Protein AF-A0A4Y8VMQ3-F1 (afdb_monomer_lite)

Secondary structure (DSSP, 8-state):
---PPPTT-EEEETT---EEEEEEES-EEES-EEETTEEE--EEETTEEEEEEEETTEEEEEEEEGGGEEEEE--------TT-EEEETT--S-EEEEEEEEEEES-EEEEETTTEEEEE--EEEEEEEEEEEEETTEEEEEEEEGGGEEE-

pLDDT: mean 80.44, std 15.69, range [40.38, 95.94]

InterPro domains:
  IPR019226 Protein of unknown function DUF2158 [PF09926] (6-68)
  IPR019226 Protein of unknown function DUF2158 [PF09926] (83-103)

Foldseek 3Di:
DQDFADQLFWKDFPPDDAIWGFQDAAFDWDPWDDDPPDTDTGGTDRQKTKTWDDPAADIDIDIDGSVRIDTPGHFDQDPDDQQFFKAFSRGHFTWGFNDAFWDFDPFDQDQDPVPGTDGDDGDTDGQKTWIWDDDPPDIDIDIGGSRRMDGD

Structure (mmCIF, N/CA/C/O backbone):
data_AF-A0A4Y8VMQ3-F1
#
_entry.id   AF-A0A4Y8VMQ3-F1
#
loop_
_atom_site.group_PDB
_atom_site.id
_atom_site.type_symbol
_atom_site.label_atom_id
_atom_site.label_alt_id
_atom_site.label_comp_id
_atom_site.label_asym_id
_atom_site.label_entity_id
_atom_site.label_seq_id
_atom_site.pdbx_PDB_ins_code
_atom_site.Cartn_x
_atom_site.Cartn_y
_atom_site.Cartn_z
_atom_site.occupancy
_atom_site.B_iso_or_equiv
_atom_site.auth_seq_id
_atom_site.auth_comp_id
_atom_site.auth_asym_id
_atom_site.auth_atom_id
_atom_site.pdbx_PDB_model_num
ATOM 1 N N . MET A 1 1 ? 21.187 -8.511 -13.119 1.00 43.44 1 MET A N 1
ATOM 2 C CA . MET A 1 1 ? 19.757 -8.773 -12.854 1.00 43.44 1 MET A CA 1
ATOM 3 C C . MET A 1 1 ? 19.257 -7.636 -11.982 1.00 43.44 1 MET A C 1
ATOM 5 O O . MET A 1 1 ? 19.717 -7.532 -10.854 1.00 43.44 1 MET A O 1
ATOM 9 N N . GLY A 1 2 ? 18.459 -6.716 -12.532 1.00 55.28 2 GLY A N 1
ATOM 10 C CA . GLY A 1 2 ? 17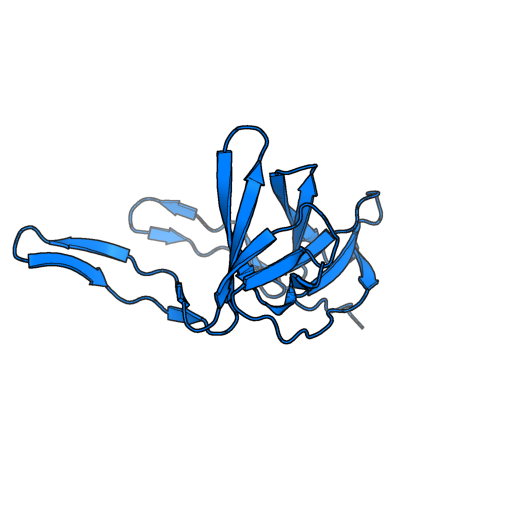.844 -5.649 -11.734 1.00 55.28 2 GLY A CA 1
ATOM 11 C C . GLY A 1 2 ? 16.772 -6.246 -10.826 1.00 55.28 2 GLY A C 1
ATOM 12 O O . GLY A 1 2 ? 16.085 -7.179 -11.238 1.00 55.28 2 GLY A O 1
ATOM 13 N N . ILE A 1 3 ? 16.670 -5.768 -9.587 1.00 63.31 3 ILE A N 1
ATOM 14 C CA . ILE A 1 3 ? 15.591 -6.176 -8.684 1.00 63.31 3 ILE A CA 1
ATOM 15 C C . ILE A 1 3 ? 14.316 -5.514 -9.206 1.00 63.31 3 ILE A C 1
ATOM 17 O O . ILE A 1 3 ? 14.211 -4.295 -9.177 1.00 63.31 3 ILE A O 1
ATOM 21 N N . ASN A 1 4 ? 13.364 -6.299 -9.698 1.00 81.75 4 ASN A N 1
ATOM 22 C CA . ASN A 1 4 ? 12.029 -5.791 -9.994 1.00 81.75 4 ASN A CA 1
ATOM 23 C C . ASN A 1 4 ? 11.148 -6.025 -8.771 1.00 81.75 4 ASN A C 1
ATOM 25 O O . ASN A 1 4 ? 11.021 -7.159 -8.312 1.00 81.75 4 ASN A O 1
ATOM 29 N N . PHE A 1 5 ? 10.573 -4.946 -8.252 1.00 89.25 5 PHE A N 1
ATOM 30 C CA . PHE A 1 5 ? 9.578 -4.997 -7.190 1.00 89.25 5 PHE A CA 1
ATOM 31 C C . PHE A 1 5 ? 8.176 -5.050 -7.791 1.00 89.25 5 PHE A C 1
ATOM 33 O O . PHE A 1 5 ? 7.900 -4.374 -8.782 1.00 89.25 5 PHE A O 1
ATOM 40 N N . ASN A 1 6 ? 7.292 -5.814 -7.164 1.00 90.81 6 ASN A N 1
ATOM 41 C CA . ASN A 1 6 ? 5.883 -5.896 -7.516 1.00 90.81 6 ASN A CA 1
ATOM 42 C C . ASN A 1 6 ? 5.037 -5.063 -6.551 1.00 90.81 6 ASN A C 1
ATOM 44 O O . ASN A 1 6 ? 5.391 -4.867 -5.387 1.00 90.81 6 ASN A O 1
ATOM 48 N N . VAL A 1 7 ? 3.881 -4.597 -7.024 1.00 90.38 7 VAL A N 1
ATOM 49 C CA . VAL A 1 7 ? 2.877 -3.973 -6.154 1.00 90.38 7 VAL A CA 1
ATOM 50 C C . VAL A 1 7 ? 2.476 -4.964 -5.062 1.00 90.38 7 VAL A C 1
ATOM 52 O O . VAL A 1 7 ? 2.131 -6.105 -5.355 1.00 90.38 7 VAL A O 1
ATOM 55 N N . GLY A 1 8 ? 2.531 -4.514 -3.810 1.00 91.75 8 GLY A N 1
ATOM 56 C CA . GLY A 1 8 ? 2.281 -5.338 -2.629 1.00 91.75 8 GLY A CA 1
ATOM 57 C C . GLY A 1 8 ? 3.529 -5.851 -1.916 1.00 91.75 8 GLY A C 1
ATOM 58 O O . GLY A 1 8 ? 3.428 -6.237 -0.752 1.00 91.75 8 GLY A O 1
ATOM 59 N N . ASP A 1 9 ? 4.704 -5.805 -2.553 1.00 94.50 9 ASP A N 1
ATOM 60 C CA . ASP A 1 9 ? 5.954 -6.193 -1.897 1.00 94.50 9 ASP A CA 1
ATOM 61 C C . ASP A 1 9 ? 6.219 -5.299 -0.679 1.00 94.50 9 ASP A C 1
ATOM 63 O O . ASP A 1 9 ? 6.020 -4.083 -0.713 1.00 94.50 9 ASP A O 1
ATOM 67 N N . VAL A 1 10 ? 6.710 -5.891 0.406 1.00 95.50 10 VAL A N 1
ATOM 68 C CA . VAL A 1 10 ? 7.194 -5.162 1.575 1.00 95.50 10 VAL A CA 1
ATOM 69 C C . VAL A 1 10 ? 8.692 -4.948 1.432 1.00 95.50 10 VAL A C 1
ATOM 71 O O . VAL A 1 10 ? 9.479 -5.892 1.342 1.00 95.50 10 VAL A O 1
ATOM 74 N N . VAL A 1 11 ? 9.090 -3.686 1.448 1.00 95.31 11 VAL A N 1
ATOM 75 C CA . VAL A 1 11 ? 10.459 -3.226 1.243 1.00 95.31 11 VAL A CA 1
ATOM 76 C C . VAL A 1 11 ? 10.906 -2.331 2.388 1.00 95.31 11 VAL A C 1
ATOM 78 O O . VAL A 1 11 ? 10.098 -1.676 3.043 1.00 95.31 11 VAL A O 1
ATOM 81 N N . ARG A 1 12 ? 12.215 -2.247 2.599 1.00 95.12 12 ARG A N 1
ATOM 82 C CA . ARG A 1 12 ? 12.834 -1.296 3.526 1.00 95.12 12 ARG A CA 1
ATOM 83 C C . ARG A 1 12 ? 13.889 -0.484 2.793 1.00 95.12 12 ARG A C 1
ATOM 85 O O . ARG A 1 12 ? 14.592 -1.006 1.931 1.00 95.12 12 ARG A O 1
ATOM 92 N N . SER A 1 13 ? 14.013 0.795 3.129 1.00 93.25 13 SER A N 1
ATOM 93 C CA . SER A 1 13 ? 15.126 1.605 2.629 1.00 93.25 13 SER A CA 1
ATOM 94 C C . SER A 1 13 ? 16.431 1.182 3.301 1.00 93.25 13 SER A C 1
ATOM 96 O O . SER A 1 13 ? 16.452 0.958 4.504 1.00 93.25 13 SER A O 1
ATOM 98 N N . LYS A 1 14 ? 17.542 1.156 2.560 1.00 90.38 14 LYS A N 1
ATOM 99 C CA . LYS A 1 14 ? 18.884 0.851 3.092 1.00 90.38 14 LYS A CA 1
ATOM 100 C C . LYS A 1 14 ? 19.338 1.780 4.226 1.00 90.38 14 LYS A C 1
ATOM 102 O O . LYS A 1 14 ? 20.228 1.414 4.982 1.00 90.38 14 LYS A O 1
ATOM 107 N N . ILE A 1 15 ? 18.761 2.980 4.310 1.00 87.31 15 ILE A N 1
ATOM 108 C CA . ILE A 1 15 ? 19.118 4.023 5.288 1.00 87.31 15 ILE A CA 1
ATOM 109 C C . ILE A 1 15 ? 17.983 4.234 6.313 1.00 87.31 15 ILE A C 1
ATOM 111 O O . ILE A 1 15 ? 18.167 4.910 7.320 1.00 87.31 15 ILE A O 1
ATOM 115 N N . GLY A 1 16 ? 16.794 3.679 6.060 1.00 83.06 16 GLY A N 1
ATOM 116 C CA . GLY A 1 16 ? 15.612 3.854 6.906 1.00 83.06 16 GLY A CA 1
ATOM 117 C C . GLY A 1 16 ? 15.281 2.607 7.721 1.00 83.06 16 GLY A C 1
ATOM 118 O O . GLY A 1 16 ? 15.718 1.509 7.396 1.00 83.06 16 GLY A O 1
ATOM 119 N N . ASP A 1 17 ? 14.450 2.774 8.750 1.00 82.50 17 ASP A N 1
ATOM 120 C CA . ASP A 1 17 ? 14.119 1.697 9.698 1.00 82.50 17 ASP A CA 1
ATOM 121 C C . ASP A 1 17 ? 12.629 1.313 9.702 1.00 82.50 17 ASP A C 1
ATOM 123 O O . ASP A 1 17 ? 12.085 0.790 10.672 1.00 82.50 17 ASP A O 1
ATOM 127 N N . HIS A 1 18 ? 11.917 1.623 8.619 1.00 89.38 18 HIS A N 1
ATOM 128 C CA . HIS A 1 18 ? 10.493 1.324 8.505 1.00 89.38 18 HIS A CA 1
ATOM 129 C C . HIS A 1 18 ? 10.221 0.475 7.275 1.00 89.38 18 HIS A C 1
ATOM 131 O O . HIS A 1 18 ? 10.715 0.764 6.181 1.00 89.38 18 HIS A O 1
ATOM 137 N N . ASP A 1 19 ? 9.403 -0.553 7.475 1.00 94.44 19 ASP A N 1
ATOM 138 C CA . ASP A 1 19 ? 8.875 -1.371 6.397 1.00 94.44 19 ASP A CA 1
ATOM 139 C C . ASP A 1 19 ? 7.786 -0.596 5.657 1.00 94.44 19 ASP A C 1
ATOM 141 O O . ASP A 1 19 ? 6.898 0.031 6.243 1.00 94.44 19 ASP A O 1
ATOM 145 N N . MET A 1 20 ? 7.857 -0.645 4.338 1.00 95.69 20 MET A N 1
ATOM 146 C CA . MET A 1 20 ? 6.975 0.064 3.429 1.00 95.69 20 MET A CA 1
ATOM 147 C C . MET A 1 20 ? 6.408 -0.924 2.426 1.00 95.69 20 MET A C 1
ATOM 149 O O . MET A 1 20 ? 7.055 -1.902 2.079 1.00 95.69 20 MET A O 1
ATOM 153 N N . THR A 1 21 ? 5.202 -0.665 1.946 1.00 95.94 21 THR A N 1
ATOM 154 C CA . THR A 1 21 ? 4.576 -1.476 0.903 1.00 95.94 21 THR A CA 1
ATOM 155 C C . THR A 1 21 ? 4.763 -0.793 -0.438 1.00 95.94 21 THR A C 1
ATOM 157 O O . THR A 1 21 ? 4.498 0.406 -0.564 1.00 95.94 21 THR A O 1
ATOM 160 N N . VAL A 1 22 ? 5.210 -1.538 -1.441 1.00 93.88 22 VAL A N 1
ATOM 161 C CA . VAL A 1 22 ? 5.296 -1.074 -2.821 1.00 93.88 22 VAL A CA 1
ATOM 162 C C . VAL A 1 22 ? 3.884 -0.819 -3.320 1.00 93.88 22 VAL A C 1
ATOM 164 O O . VAL A 1 22 ? 3.055 -1.718 -3.423 1.00 93.88 22 VAL A O 1
ATOM 167 N N . TRP A 1 23 ? 3.600 0.448 -3.574 1.00 89.94 23 TRP A N 1
ATOM 168 C CA . TRP A 1 23 ? 2.294 0.934 -3.982 1.00 89.94 23 TRP A CA 1
ATOM 169 C C . TRP A 1 23 ? 2.159 0.999 -5.499 1.00 89.94 23 TRP A C 1
ATOM 171 O O . TRP A 1 23 ? 1.070 0.796 -6.030 1.00 89.94 23 TRP A O 1
ATOM 181 N N . ASP A 1 24 ? 3.257 1.319 -6.180 1.00 86.31 24 ASP A N 1
ATOM 182 C CA . ASP A 1 24 ? 3.328 1.420 -7.633 1.00 86.31 24 ASP A CA 1
ATOM 183 C C . ASP A 1 24 ? 4.762 1.152 -8.098 1.00 86.31 24 ASP A C 1
ATOM 185 O O . ASP A 1 24 ? 5.717 1.616 -7.463 1.00 86.31 24 ASP A O 1
ATOM 189 N N . ALA A 1 25 ? 4.907 0.408 -9.190 1.00 81.69 25 ALA A N 1
ATOM 190 C CA . ALA A 1 25 ? 6.189 0.006 -9.754 1.00 81.69 25 ALA A CA 1
ATOM 191 C C . ALA A 1 25 ? 6.100 -0.008 -11.285 1.00 81.69 25 ALA A C 1
ATOM 193 O O . ALA A 1 25 ? 5.146 -0.542 -11.849 1.00 81.69 25 ALA A O 1
ATOM 194 N N . GLY A 1 26 ? 7.093 0.578 -11.954 1.00 73.31 26 GLY A N 1
ATOM 195 C CA . GLY A 1 26 ? 7.140 0.680 -13.412 1.00 73.31 26 GLY A CA 1
ATOM 196 C C . GLY A 1 26 ? 7.714 2.017 -13.888 1.00 73.31 26 GLY A C 1
ATOM 197 O O . GLY A 1 26 ? 8.315 2.739 -13.089 1.00 73.31 26 GLY A O 1
ATOM 198 N N . PRO A 1 27 ? 7.519 2.368 -15.171 1.00 73.31 27 PRO A N 1
ATOM 199 C CA . PRO A 1 27 ? 7.911 3.667 -15.696 1.00 73.31 27 PRO A CA 1
ATOM 200 C C . PRO A 1 27 ? 7.111 4.764 -14.991 1.00 73.31 27 PRO A C 1
ATOM 202 O O . PRO A 1 27 ? 5.922 4.956 -15.248 1.00 73.31 27 PRO A O 1
ATOM 205 N N . ILE A 1 28 ? 7.758 5.494 -14.086 1.00 74.12 28 ILE A N 1
ATOM 206 C CA . ILE A 1 28 ? 7.149 6.622 -13.384 1.00 74.12 28 ILE A CA 1
ATOM 207 C C . ILE A 1 28 ? 7.534 7.908 -14.106 1.00 74.12 28 ILE A C 1
ATOM 209 O O . ILE A 1 28 ? 8.717 8.214 -14.275 1.00 74.12 28 ILE A O 1
ATOM 213 N N . GLU A 1 29 ? 6.530 8.694 -14.491 1.00 71.50 29 GLU A N 1
ATOM 214 C CA . GLU A 1 29 ? 6.740 10.010 -15.086 1.00 71.50 29 GLU A CA 1
ATOM 215 C C . GLU A 1 29 ? 7.275 10.997 -14.035 1.00 71.50 29 GLU A C 1
ATOM 217 O O . GLU A 1 29 ? 6.651 11.242 -12.996 1.00 71.50 29 GLU A O 1
ATOM 222 N N . VAL A 1 30 ? 8.437 11.591 -14.306 1.00 71.75 30 VAL A N 1
ATOM 223 C CA . VAL A 1 30 ? 9.061 12.626 -13.472 1.00 71.75 30 VAL A CA 1
ATOM 224 C C . VAL A 1 30 ? 9.301 13.904 -14.265 1.00 71.75 30 VAL A C 1
ATOM 226 O O . VAL A 1 30 ? 9.739 13.877 -15.411 1.00 71.75 30 VAL A O 1
ATOM 229 N N . GLY A 1 31 ? 9.040 15.047 -13.626 1.00 66.94 31 GLY A N 1
ATOM 230 C CA . GLY A 1 31 ? 9.253 16.370 -14.223 1.00 66.94 31 GLY A CA 1
ATOM 231 C C . GLY A 1 31 ? 8.136 16.840 -15.157 1.00 66.94 31 GLY A C 1
ATOM 232 O O . GLY A 1 31 ? 8.276 17.893 -15.771 1.00 66.94 31 GLY A O 1
ATOM 233 N N . GLY A 1 32 ? 7.031 16.094 -15.253 1.00 66.00 32 GLY A N 1
ATOM 234 C CA . GLY A 1 32 ? 5.842 16.542 -15.968 1.00 66.00 32 GLY A CA 1
ATOM 235 C C . GLY A 1 32 ? 5.185 17.728 -15.261 1.00 66.00 32 GLY A C 1
ATOM 236 O O . GLY A 1 32 ? 5.099 17.768 -14.031 1.00 66.00 32 GLY A O 1
ATOM 237 N N . ALA A 1 33 ? 4.722 18.701 -16.040 1.00 62.22 33 ALA A N 1
ATOM 238 C CA . ALA A 1 33 ? 4.019 19.873 -15.536 1.00 62.22 33 ALA A CA 1
ATOM 239 C C . ALA A 1 33 ? 2.768 20.128 -16.379 1.00 62.22 33 ALA A C 1
ATOM 241 O O . ALA A 1 33 ? 2.804 20.084 -17.611 1.00 62.22 33 ALA A O 1
ATOM 242 N N . ALA A 1 34 ? 1.659 20.426 -15.708 1.00 54.59 34 ALA A N 1
ATOM 243 C CA . ALA A 1 34 ? 0.464 20.949 -16.351 1.00 54.59 34 ALA A CA 1
ATOM 244 C C . ALA A 1 34 ? 0.442 22.468 -16.157 1.00 54.59 34 ALA A C 1
ATOM 246 O O . ALA A 1 34 ? 0.325 22.950 -15.030 1.00 54.59 34 ALA A O 1
ATOM 247 N N . ILE A 1 35 ? 0.572 23.220 -17.251 1.00 53.78 35 ILE A N 1
ATOM 248 C CA . ILE A 1 35 ? 0.428 24.680 -17.253 1.00 53.78 35 ILE A CA 1
ATOM 249 C C . ILE A 1 35 ? -0.743 25.018 -18.176 1.00 53.78 35 ILE A C 1
ATOM 251 O O . ILE A 1 35 ? -0.643 24.937 -19.403 1.00 53.78 35 ILE A O 1
ATOM 255 N N . GLY A 1 36 ? -1.883 25.369 -17.577 1.00 66.38 36 GLY A N 1
ATOM 256 C CA . GLY A 1 36 ? -3.132 25.587 -18.307 1.00 66.38 36 GLY A CA 1
ATOM 257 C C . GLY A 1 36 ? -3.620 24.306 -18.990 1.00 66.38 36 GLY A C 1
ATOM 258 O O . GLY A 1 36 ? -3.753 23.269 -18.349 1.00 66.38 36 GLY A O 1
ATOM 259 N N . THR A 1 37 ? -3.878 24.367 -20.298 1.00 59.44 37 THR A N 1
ATOM 260 C CA . THR A 1 37 ? -4.313 23.218 -21.117 1.00 59.44 37 THR A CA 1
ATOM 261 C C . THR A 1 37 ? -3.157 22.415 -21.720 1.00 59.44 37 THR A C 1
ATOM 263 O O . THR A 1 37 ? -3.394 21.408 -22.386 1.00 59.44 37 THR A O 1
ATOM 266 N N . LYS A 1 38 ? -1.902 22.838 -21.515 1.00 42.59 38 LYS A N 1
ATOM 267 C CA . LYS A 1 38 ? -0.726 22.124 -22.020 1.00 42.59 38 LYS A CA 1
ATOM 268 C C . LYS A 1 38 ? -0.174 21.188 -20.951 1.00 42.59 38 LYS A C 1
ATOM 270 O O . LYS A 1 38 ? 0.241 21.626 -19.879 1.00 42.59 38 LYS A O 1
ATOM 275 N N . VAL A 1 39 ? -0.136 19.902 -21.289 1.00 60.41 39 VAL A N 1
ATOM 276 C CA . VAL A 1 39 ? 0.550 18.863 -20.516 1.00 60.41 39 VAL A CA 1
ATOM 277 C C . VAL A 1 39 ? 1.946 18.699 -21.105 1.00 60.41 39 VAL A C 1
ATOM 279 O O . VAL A 1 39 ? 2.095 18.200 -22.221 1.00 60.41 39 VAL A O 1
ATOM 282 N N . MET A 1 40 ? 2.971 19.140 -20.376 1.00 63.25 40 MET A N 1
ATOM 283 C CA . MET A 1 40 ? 4.346 18.748 -20.670 1.00 63.25 40 MET A CA 1
ATOM 284 C C . MET A 1 40 ? 4.579 17.386 -20.036 1.00 63.25 40 MET A C 1
ATOM 286 O O . MET A 1 40 ? 4.581 17.275 -18.810 1.00 63.25 40 MET A O 1
ATOM 290 N N . ARG A 1 41 ? 4.743 16.362 -20.880 1.00 67.50 41 ARG A N 1
ATOM 291 C CA . ARG A 1 41 ? 5.101 15.023 -20.415 1.00 67.50 41 ARG A CA 1
ATOM 292 C C . ARG A 1 41 ? 6.536 15.034 -19.902 1.00 67.50 41 ARG A C 1
ATOM 294 O O . ARG A 1 41 ? 7.432 15.526 -20.586 1.00 67.50 41 ARG A O 1
ATOM 301 N N . GLY A 1 42 ? 6.722 14.521 -18.696 1.00 69.44 42 GLY A N 1
ATOM 302 C CA . GLY A 1 42 ? 8.022 14.304 -18.084 1.00 69.44 42 GLY A CA 1
ATOM 303 C C . GLY A 1 42 ? 8.769 13.114 -18.684 1.00 69.44 42 GLY A C 1
ATOM 304 O O . GLY A 1 42 ? 8.295 12.431 -19.593 1.00 69.44 42 GLY A O 1
ATOM 305 N N . THR A 1 43 ? 9.952 12.848 -18.141 1.00 76.38 43 THR A N 1
ATOM 306 C CA . THR A 1 43 ? 10.743 11.665 -18.490 1.00 76.38 43 THR A CA 1
ATOM 307 C C . THR A 1 43 ? 10.195 10.458 -17.738 1.00 76.38 43 THR A C 1
ATOM 309 O O . THR A 1 43 ? 9.977 10.532 -16.529 1.00 76.38 43 THR A O 1
ATOM 312 N N . MET A 1 44 ? 9.993 9.340 -18.432 1.00 75.25 44 MET A N 1
ATOM 313 C CA . MET A 1 44 ? 9.662 8.069 -17.789 1.00 75.25 44 MET A CA 1
ATOM 314 C C . MET A 1 44 ? 10.924 7.458 -17.184 1.00 75.25 44 MET A C 1
ATOM 316 O O . MET A 1 44 ? 11.948 7.357 -17.860 1.00 75.25 44 MET A O 1
ATOM 320 N N . ARG A 1 45 ? 10.860 7.075 -15.910 1.00 76.25 45 ARG A N 1
ATOM 321 C CA . ARG A 1 45 ? 11.943 6.372 -15.219 1.00 76.25 45 ARG A CA 1
ATOM 322 C C . ARG A 1 45 ? 11.478 5.009 -14.742 1.00 76.25 45 ARG A C 1
ATOM 324 O O . ARG A 1 45 ? 10.580 4.934 -13.911 1.00 76.25 45 ARG A O 1
ATOM 331 N N . ASP A 1 46 ? 12.146 3.968 -15.223 1.00 79.94 46 ASP A N 1
ATOM 332 C CA . ASP A 1 46 ? 11.862 2.569 -14.875 1.00 79.94 46 ASP A CA 1
ATOM 333 C C . ASP A 1 46 ? 12.528 2.123 -13.566 1.00 79.94 46 ASP A C 1
ATOM 335 O O . ASP A 1 46 ? 12.256 1.044 -13.052 1.00 79.94 46 ASP A O 1
ATOM 339 N N . ASP A 1 47 ? 13.428 2.942 -13.019 1.00 84.19 47 ASP A N 1
ATOM 340 C CA . ASP A 1 47 ? 14.206 2.626 -11.821 1.00 84.19 47 ASP A CA 1
ATOM 341 C C . ASP A 1 47 ? 13.602 3.202 -10.534 1.00 84.19 47 ASP A C 1
ATOM 343 O O . ASP A 1 47 ? 14.271 3.239 -9.496 1.00 84.19 47 ASP A O 1
ATOM 347 N N . LEU A 1 48 ? 12.355 3.675 -10.59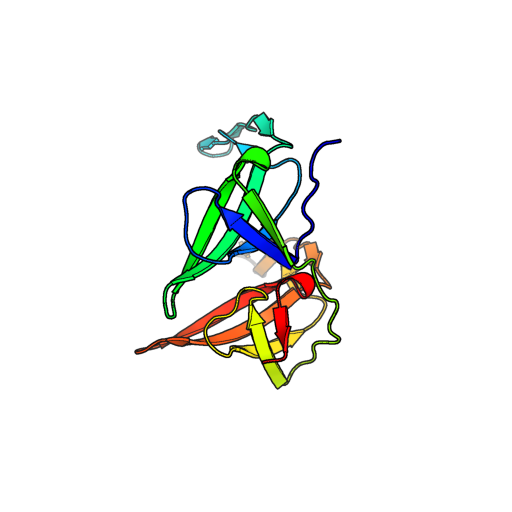9 1.00 86.38 48 LEU A N 1
ATOM 348 C CA . LEU A 1 48 ? 11.640 4.276 -9.483 1.00 86.38 48 LEU A CA 1
ATOM 349 C C . LEU A 1 48 ? 10.484 3.393 -9.017 1.00 86.38 48 LEU A C 1
ATOM 351 O O . LEU A 1 48 ? 9.810 2.729 -9.799 1.00 86.38 48 LEU A O 1
ATOM 355 N N . VAL A 1 49 ? 10.223 3.454 -7.715 1.00 89.75 49 VAL A N 1
ATOM 356 C CA . VAL A 1 49 ? 9.123 2.750 -7.055 1.00 89.75 49 VAL A CA 1
ATOM 357 C C . VAL A 1 49 ? 8.441 3.704 -6.081 1.00 89.75 49 VAL A C 1
ATOM 359 O O . VAL A 1 49 ? 9.107 4.440 -5.344 1.00 89.75 49 VAL A O 1
ATOM 362 N N . ILE A 1 50 ? 7.108 3.713 -6.059 1.00 90.75 50 ILE A N 1
ATOM 363 C CA . ILE A 1 50 ? 6.335 4.426 -5.037 1.00 90.75 50 ILE A CA 1
ATOM 364 C C . ILE A 1 50 ? 6.093 3.463 -3.888 1.00 90.75 50 ILE A C 1
ATOM 366 O O . ILE A 1 50 ? 5.480 2.416 -4.064 1.00 90.75 50 ILE A O 1
ATOM 370 N N . CYS A 1 51 ? 6.538 3.840 -2.697 1.00 92.56 51 CYS A N 1
ATOM 371 C CA . CYS A 1 51 ? 6.313 3.088 -1.472 1.00 92.56 51 CYS A CA 1
ATOM 372 C C . CYS A 1 51 ? 5.347 3.851 -0.562 1.00 92.56 51 CYS A C 1
ATOM 374 O O . CYS A 1 51 ? 5.369 5.085 -0.521 1.00 92.56 51 CYS A O 1
ATOM 376 N N . ALA A 1 52 ? 4.525 3.122 0.187 1.00 94.50 52 ALA A N 1
ATOM 377 C CA . ALA A 1 52 ? 3.583 3.667 1.153 1.00 94.50 52 ALA A CA 1
ATOM 378 C C . ALA A 1 52 ? 3.739 2.995 2.521 1.00 94.50 52 ALA A C 1
ATOM 380 O O . ALA A 1 52 ? 4.019 1.800 2.607 1.00 94.50 52 ALA A O 1
ATOM 381 N N . TRP A 1 53 ? 3.541 3.751 3.595 1.00 94.69 53 TRP A N 1
ATOM 382 C CA . TRP A 1 53 ? 3.522 3.227 4.961 1.00 94.69 53 TRP A CA 1
ATOM 383 C C . TRP A 1 53 ? 2.675 4.121 5.859 1.00 94.69 53 TRP A C 1
ATOM 385 O O . TRP A 1 53 ? 2.417 5.284 5.549 1.00 94.69 53 TRP A O 1
ATOM 395 N N . PHE A 1 54 ? 2.244 3.590 6.998 1.00 92.62 54 PHE A N 1
ATOM 396 C CA . PHE A 1 54 ? 1.551 4.387 8.000 1.00 92.62 54 PHE A CA 1
ATOM 397 C C . PHE A 1 54 ? 2.537 4.970 9.016 1.00 92.62 54 PHE A C 1
ATOM 399 O O . PHE A 1 54 ? 3.157 4.242 9.788 1.00 92.62 54 PHE A O 1
ATOM 406 N N . ALA A 1 55 ? 2.636 6.299 9.068 1.00 90.25 55 ALA A N 1
ATOM 407 C CA . ALA A 1 55 ? 3.257 7.018 10.176 1.00 90.25 55 ALA A CA 1
ATOM 408 C C . ALA A 1 55 ? 2.189 7.247 11.260 1.00 90.25 55 ALA A C 1
ATOM 410 O O . ALA A 1 55 ? 1.456 8.243 11.268 1.00 90.25 55 ALA A O 1
ATOM 411 N N . GLY A 1 56 ? 2.020 6.256 12.137 1.00 87.94 56 GLY A N 1
ATOM 412 C CA . GLY A 1 56 ? 0.898 6.205 13.074 1.00 87.94 56 GLY A CA 1
ATOM 413 C C . GLY A 1 56 ? -0.417 5.907 12.348 1.00 87.94 56 GLY A C 1
ATOM 414 O O . GLY A 1 56 ? -0.652 4.778 11.936 1.00 87.94 56 GLY A O 1
ATOM 415 N N . LYS A 1 57 ? -1.289 6.913 12.202 1.00 86.12 57 LYS A N 1
ATOM 416 C CA . LYS A 1 57 ? -2.590 6.781 11.509 1.00 86.12 57 LYS A CA 1
ATOM 417 C C . LYS A 1 57 ? -2.655 7.497 10.159 1.00 86.12 57 LYS A C 1
ATOM 419 O O . LYS A 1 57 ? -3.677 7.421 9.480 1.00 86.12 57 LYS A O 1
ATOM 424 N N . LYS A 1 58 ? -1.576 8.187 9.783 1.00 88.56 58 LYS A N 1
ATOM 425 C CA . LYS A 1 58 ? -1.464 8.912 8.520 1.00 88.56 58 LYS A CA 1
ATOM 426 C C . LYS A 1 58 ? -0.726 8.049 7.504 1.00 88.56 58 LYS A C 1
ATOM 428 O O . LYS A 1 58 ? 0.357 7.550 7.799 1.00 88.56 58 LYS A O 1
ATOM 433 N N . LEU A 1 59 ? -1.317 7.886 6.326 1.00 89.88 59 LEU A N 1
ATOM 434 C CA . LEU A 1 59 ? -0.677 7.196 5.213 1.00 89.88 59 LEU A CA 1
ATOM 435 C C . LEU A 1 59 ? 0.311 8.145 4.529 1.00 89.88 59 LEU A C 1
ATOM 437 O O . LEU A 1 59 ? -0.095 9.149 3.941 1.00 89.88 59 LEU A O 1
ATOM 441 N N . GLU A 1 60 ? 1.591 7.813 4.603 1.00 92.00 60 GLU A N 1
ATOM 442 C CA . GLU A 1 60 ? 2.670 8.499 3.903 1.00 92.00 60 GLU A CA 1
ATOM 443 C C . GLU A 1 60 ? 3.022 7.734 2.626 1.00 92.00 60 GLU A C 1
ATOM 445 O O . GLU A 1 60 ? 2.908 6.509 2.556 1.00 92.00 60 GLU A O 1
ATOM 450 N N . THR A 1 61 ? 3.446 8.469 1.600 1.00 91.12 61 THR A N 1
ATOM 451 C CA . THR A 1 61 ? 3.895 7.902 0.324 1.00 91.12 61 THR A CA 1
ATOM 452 C C . THR A 1 61 ? 5.157 8.610 -0.129 1.00 91.12 61 THR A C 1
ATOM 454 O O . THR A 1 61 ? 5.206 9.842 -0.111 1.00 91.12 61 THR A O 1
ATOM 457 N N . LYS A 1 62 ? 6.159 7.864 -0.590 1.00 90.88 62 LYS A N 1
ATOM 458 C CA . LYS A 1 62 ? 7.410 8.433 -1.096 1.00 90.88 62 LYS A CA 1
ATOM 459 C C . LYS A 1 62 ? 7.952 7.612 -2.261 1.00 90.88 62 LYS A C 1
ATOM 461 O O . LYS A 1 62 ? 7.755 6.403 -2.329 1.00 90.88 62 LYS A O 1
ATOM 466 N N . ARG A 1 63 ? 8.629 8.297 -3.182 1.00 90.38 63 ARG A N 1
ATOM 467 C CA . ARG A 1 63 ? 9.359 7.684 -4.296 1.00 90.38 63 ARG A CA 1
ATOM 468 C C . ARG A 1 63 ? 10.770 7.316 -3.857 1.00 90.38 63 ARG A C 1
ATOM 470 O O . ARG A 1 63 ? 11.431 8.130 -3.213 1.00 90.38 63 ARG A O 1
ATOM 477 N N . PHE A 1 64 ? 11.215 6.135 -4.256 1.00 89.38 64 PHE A N 1
ATOM 478 C CA . PHE A 1 64 ? 12.566 5.631 -4.035 1.00 89.38 64 PHE A CA 1
ATOM 479 C C . PHE A 1 64 ? 13.129 5.082 -5.337 1.00 89.38 64 PHE A C 1
ATOM 481 O O . PHE A 1 64 ? 12.369 4.627 -6.193 1.00 89.38 64 PHE A O 1
ATOM 488 N N . SER A 1 65 ? 14.453 5.098 -5.475 1.00 89.69 65 SER A N 1
ATOM 489 C CA . SER A 1 65 ? 15.098 4.274 -6.490 1.00 89.69 65 SER A CA 1
ATOM 490 C C . SER A 1 65 ? 15.096 2.816 -6.037 1.00 89.69 65 SER A C 1
ATOM 492 O O . SER A 1 65 ? 15.315 2.523 -4.861 1.00 89.69 65 SER A O 1
ATOM 494 N N . VAL A 1 66 ? 14.913 1.889 -6.976 1.00 89.50 66 VAL A N 1
ATOM 495 C CA . VAL A 1 66 ? 15.012 0.438 -6.739 1.00 89.50 66 VAL A CA 1
ATOM 496 C C . VAL A 1 66 ? 16.293 0.079 -5.973 1.00 89.50 66 VAL A C 1
ATOM 498 O O . VAL A 1 66 ? 16.277 -0.743 -5.060 1.00 89.50 66 VAL A O 1
ATOM 501 N N . ASN A 1 67 ? 17.407 0.742 -6.295 1.00 89.31 67 ASN A N 1
ATOM 502 C CA . ASN A 1 67 ? 18.713 0.468 -5.692 1.00 89.31 67 ASN A CA 1
ATOM 503 C C . ASN A 1 67 ? 18.823 0.900 -4.221 1.00 89.31 67 ASN A C 1
ATOM 505 O O . ASN A 1 67 ? 19.752 0.476 -3.529 1.00 89.31 67 ASN A O 1
ATOM 509 N N . GLU A 1 68 ? 17.909 1.738 -3.735 1.00 90.62 68 GLU A N 1
ATOM 510 C CA . GLU A 1 68 ? 17.864 2.214 -2.348 1.00 90.62 68 GLU A CA 1
ATOM 511 C C . GLU A 1 68 ? 17.044 1.292 -1.440 1.00 90.62 68 GLU A C 1
ATOM 513 O O . GLU A 1 68 ? 17.013 1.499 -0.224 1.00 90.62 68 GLU A O 1
ATOM 518 N N . LEU A 1 69 ? 16.380 0.291 -2.018 1.00 92.69 69 LEU A N 1
ATOM 519 C CA . LEU A 1 69 ? 15.448 -0.589 -1.332 1.00 92.69 69 LEU A CA 1
ATOM 520 C C . LEU A 1 69 ? 16.022 -1.998 -1.166 1.00 92.69 69 LEU A C 1
ATOM 522 O O . LEU A 1 69 ? 16.874 -2.458 -1.928 1.00 92.69 69 LEU A O 1
ATOM 526 N N . ILE A 1 70 ? 15.534 -2.682 -0.139 1.00 94.19 70 ILE A N 1
ATOM 527 C CA . ILE A 1 70 ? 15.765 -4.098 0.128 1.00 94.19 70 ILE A CA 1
ATOM 528 C C . ILE A 1 70 ? 14.392 -4.760 0.227 1.00 94.19 70 ILE A C 1
ATOM 530 O O . ILE A 1 70 ? 13.516 -4.253 0.931 1.00 94.19 70 ILE A O 1
ATOM 534 N N . LEU A 1 71 ? 14.210 -5.886 -0.465 1.00 93.94 71 LEU A N 1
ATOM 535 C CA . LEU A 1 71 ? 13.016 -6.713 -0.321 1.00 93.94 71 LEU A CA 1
ATOM 536 C C . LEU A 1 71 ? 13.020 -7.382 1.057 1.00 93.94 71 LEU A C 1
ATOM 538 O O . LEU A 1 71 ? 13.970 -8.082 1.399 1.00 93.94 71 LEU A O 1
ATOM 542 N N . ILE A 1 72 ? 11.953 -7.181 1.824 1.00 94.69 72 ILE A N 1
ATOM 543 C CA . ILE A 1 72 ? 11.740 -7.834 3.121 1.00 94.69 72 ILE A CA 1
ATOM 544 C C . ILE A 1 72 ? 10.766 -9.000 2.966 1.00 94.69 72 ILE A C 1
ATOM 546 O O . ILE A 1 72 ? 10.985 -10.072 3.527 1.00 94.69 72 ILE A O 1
ATOM 550 N N . ARG A 1 73 ? 9.690 -8.795 2.199 1.00 93.44 73 ARG A N 1
ATOM 551 C CA . ARG A 1 73 ? 8.673 -9.811 1.922 1.00 93.44 73 ARG A CA 1
ATOM 552 C C . ARG A 1 73 ? 8.043 -9.572 0.559 1.00 93.44 73 ARG A C 1
ATOM 554 O O . ARG A 1 73 ? 7.767 -8.428 0.217 1.00 93.44 73 ARG A O 1
ATOM 561 N N . SER A 1 74 ? 7.783 -10.636 -0.185 1.00 91.81 74 SER A N 1
ATOM 562 C CA . SER A 1 74 ? 7.022 -10.549 -1.432 1.00 91.81 74 SER A CA 1
ATOM 563 C C . SER A 1 74 ? 5.528 -10.351 -1.169 1.00 91.81 74 SER A C 1
ATOM 565 O O . SER A 1 74 ? 5.030 -10.728 -0.107 1.00 91.81 74 SER A O 1
ATOM 567 N N . ALA A 1 75 ? 4.818 -9.784 -2.141 1.00 88.06 75 ALA A N 1
ATOM 568 C CA . ALA A 1 75 ? 3.368 -9.648 -2.104 1.00 88.06 75 ALA A CA 1
ATOM 569 C C . ALA A 1 75 ? 2.685 -11.014 -1.916 1.00 88.06 75 ALA A C 1
ATOM 571 O O . ALA A 1 75 ? 3.004 -11.989 -2.602 1.00 88.06 75 ALA A O 1
ATOM 572 N N . GLU A 1 76 ? 1.718 -11.069 -1.004 1.00 85.44 76 GLU A N 1
ATOM 573 C CA . GLU A 1 76 ? 0.847 -12.226 -0.800 1.00 85.44 76 GLU A CA 1
ATOM 574 C C . GLU A 1 76 ? -0.527 -11.917 -1.399 1.00 85.44 76 GLU A C 1
ATOM 576 O O . GLU A 1 76 ? -1.036 -10.803 -1.276 1.00 85.44 76 GLU A O 1
ATOM 581 N N . HIS A 1 77 ? -1.127 -12.898 -2.074 1.00 77.31 77 HIS A N 1
ATOM 582 C CA . HIS A 1 77 ? -2.476 -12.745 -2.604 1.00 77.31 77 HIS A CA 1
ATOM 583 C C . HIS A 1 77 ? -3.484 -13.181 -1.544 1.00 77.31 77 HIS A C 1
ATOM 585 O O . HIS A 1 77 ? -3.419 -14.305 -1.043 1.00 77.31 77 HIS A O 1
ATOM 591 N N . HIS A 1 78 ? -4.417 -12.294 -1.215 1.00 81.88 78 HIS A N 1
ATOM 592 C CA . HIS A 1 78 ? -5.499 -12.576 -0.284 1.00 81.88 78 HIS A CA 1
ATOM 593 C C . HIS A 1 78 ? -6.842 -12.334 -0.968 1.00 81.88 78 HIS A C 1
ATOM 595 O O . HIS A 1 78 ? -7.036 -11.309 -1.623 1.00 81.88 78 HIS A O 1
ATOM 601 N N . ASP A 1 79 ? -7.783 -13.254 -0.760 1.00 87.12 79 ASP A N 1
ATOM 602 C CA . ASP A 1 79 ? -9.168 -13.108 -1.210 1.00 87.12 79 ASP A CA 1
ATOM 603 C C . ASP A 1 79 ? -9.919 -12.144 -0.281 1.00 87.12 79 ASP A C 1
ATOM 605 O O . ASP A 1 79 ? -10.670 -12.562 0.600 1.00 87.12 79 ASP A O 1
ATOM 609 N N . ILE A 1 80 ? -9.680 -10.844 -0.457 1.00 89.50 80 ILE A N 1
ATOM 610 C CA . ILE A 1 80 ? -10.279 -9.781 0.357 1.00 89.50 80 ILE A CA 1
ATOM 611 C C . ILE A 1 80 ? -11.699 -9.475 -0.122 1.00 89.50 80 ILE A C 1
ATOM 613 O O . ILE A 1 80 ? -11.942 -9.227 -1.307 1.00 89.50 80 ILE A O 1
ATOM 617 N N . ARG A 1 81 ? -12.637 -9.425 0.822 1.00 90.94 81 ARG A N 1
ATOM 618 C CA . ARG A 1 81 ? -14.061 -9.167 0.595 1.00 90.94 81 ARG A CA 1
ATOM 619 C C . ARG A 1 81 ? -14.544 -7.959 1.388 1.00 90.94 81 ARG A C 1
ATOM 621 O O . ARG A 1 81 ? -13.899 -7.471 2.314 1.00 90.94 81 ARG A O 1
ATOM 628 N N . GLU A 1 82 ? -15.715 -7.463 1.008 1.00 92.75 82 GLU A N 1
ATOM 629 C CA . GLU A 1 82 ? -16.399 -6.417 1.764 1.00 92.75 82 GLU A CA 1
ATOM 630 C C . GLU A 1 82 ? -16.710 -6.897 3.185 1.00 92.75 82 GLU A C 1
ATOM 632 O O . GLU A 1 82 ? -17.157 -8.025 3.389 1.00 92.75 82 GLU A O 1
ATOM 637 N N . GLY A 1 83 ? -16.467 -6.034 4.169 1.00 92.19 83 GLY A N 1
ATOM 638 C CA . GLY A 1 83 ? -16.588 -6.364 5.588 1.00 92.19 83 GLY A CA 1
ATOM 639 C C . GLY A 1 83 ? -15.308 -6.909 6.227 1.00 92.19 83 GLY A C 1
ATOM 640 O O . GLY A 1 83 ? -15.230 -6.929 7.456 1.00 92.19 83 GLY A O 1
ATOM 641 N N . ASP A 1 84 ? -14.291 -7.274 5.441 1.00 95.00 84 ASP A N 1
ATOM 642 C CA . ASP A 1 84 ? -13.018 -7.727 5.996 1.00 95.00 84 ASP A CA 1
ATOM 643 C C . ASP A 1 84 ? -12.276 -6.592 6.707 1.00 95.00 84 ASP A C 1
ATOM 645 O O . ASP A 1 84 ? -12.340 -5.413 6.333 1.00 95.00 84 ASP A O 1
ATOM 649 N N . VAL A 1 85 ? -11.523 -6.971 7.739 1.00 94.94 85 VAL A N 1
ATOM 650 C CA . VAL A 1 85 ? -10.599 -6.074 8.426 1.00 94.94 85 VAL A CA 1
ATOM 651 C C . VAL A 1 85 ? -9.199 -6.327 7.887 1.00 94.94 85 VAL A C 1
ATOM 653 O O . VAL A 1 85 ? -8.632 -7.405 8.054 1.00 94.94 85 VAL A O 1
ATOM 656 N N . VAL A 1 86 ? -8.641 -5.311 7.242 1.00 95.06 86 VAL A N 1
ATOM 657 C CA . VAL A 1 86 ? -7.364 -5.374 6.532 1.00 95.06 86 VAL A CA 1
ATOM 658 C C . VAL A 1 86 ? -6.361 -4.371 7.090 1.00 95.06 86 VAL A C 1
ATOM 660 O O . VAL A 1 86 ? -6.700 -3.419 7.795 1.00 95.06 86 VAL A O 1
ATOM 663 N N . GLN A 1 87 ? -5.099 -4.576 6.752 1.00 94.75 87 GLN A N 1
ATOM 664 C CA . GLN A 1 87 ? -3.995 -3.652 6.973 1.00 94.75 87 GLN A CA 1
ATOM 665 C C . GLN A 1 87 ? -3.191 -3.520 5.684 1.00 94.75 87 GLN A C 1
ATOM 667 O O . GLN A 1 87 ? -3.297 -4.349 4.783 1.00 94.75 87 GLN A O 1
ATOM 672 N N . LEU A 1 88 ? -2.349 -2.492 5.607 1.00 93.31 88 LEU A N 1
ATOM 673 C CA . LEU A 1 88 ? -1.308 -2.460 4.585 1.00 93.31 88 LEU A CA 1
ATOM 674 C C . LEU A 1 88 ? -0.358 -3.656 4.797 1.00 93.31 88 LEU A C 1
ATOM 676 O O . LEU A 1 88 ? -0.164 -4.086 5.939 1.00 93.31 88 LEU A O 1
ATOM 680 N N . ALA A 1 89 ? 0.257 -4.182 3.737 1.00 93.50 89 ALA A N 1
ATOM 681 C CA . ALA A 1 89 ? 1.164 -5.330 3.841 1.00 93.50 89 ALA A CA 1
ATOM 682 C C . ALA A 1 89 ? 2.294 -5.088 4.867 1.00 93.50 89 ALA A C 1
ATOM 684 O O . ALA A 1 89 ? 2.577 -5.945 5.715 1.00 93.50 89 ALA A O 1
ATOM 685 N N . SER A 1 90 ? 2.841 -3.867 4.892 1.00 93.56 90 SER A N 1
ATOM 686 C CA . SER A 1 90 ? 3.845 -3.413 5.865 1.00 93.56 90 SER A CA 1
ATOM 687 C C . SER A 1 90 ? 3.299 -3.084 7.267 1.00 93.56 90 SER A C 1
ATOM 689 O O . SER A 1 90 ? 4.072 -2.772 8.168 1.00 93.56 90 SER A O 1
ATOM 691 N N . GLY A 1 91 ? 1.986 -3.197 7.491 1.00 92.81 91 GLY A N 1
ATOM 692 C CA . GLY A 1 91 ? 1.310 -2.956 8.771 1.00 92.81 91 GLY A CA 1
ATOM 693 C C . GLY A 1 91 ? 0.641 -1.580 8.885 1.00 92.81 91 GLY A C 1
ATOM 694 O O . GLY A 1 91 ? 0.537 -0.827 7.918 1.00 92.81 91 GLY A O 1
ATOM 695 N N . GLY A 1 92 ? 0.146 -1.255 10.084 1.00 90.88 92 GLY A N 1
ATOM 696 C CA . GLY A 1 92 ? -0.523 0.019 10.373 1.00 90.88 92 GLY A CA 1
ATOM 697 C C . GLY A 1 92 ? -1.879 -0.145 11.074 1.00 90.88 92 GLY A C 1
ATOM 698 O O . GLY A 1 92 ? -2.122 -1.166 11.723 1.00 90.88 92 GLY A O 1
ATOM 699 N N . PRO A 1 93 ? -2.772 0.860 10.994 1.00 93.00 93 PRO A N 1
ATOM 700 C CA . PRO A 1 93 ? -4.103 0.768 11.576 1.00 93.00 93 PRO A CA 1
ATOM 701 C C . PRO A 1 93 ? -4.939 -0.295 10.860 1.00 93.00 93 PRO A C 1
ATOM 703 O O . PRO A 1 93 ? -4.818 -0.491 9.652 1.00 93.00 93 PRO A O 1
ATOM 706 N N . LYS A 1 94 ? -5.822 -0.953 11.615 1.00 94.00 94 LYS A N 1
ATOM 707 C CA . LYS A 1 94 ? -6.854 -1.821 11.045 1.00 94.00 94 LYS A CA 1
ATOM 708 C C . LYS A 1 94 ? -7.848 -0.972 10.250 1.00 94.00 94 LYS A C 1
ATOM 710 O O . LYS A 1 94 ? -8.293 0.072 10.732 1.00 94.00 94 LYS A O 1
ATOM 715 N N . MET A 1 95 ? -8.171 -1.418 9.047 1.00 95.06 95 MET A N 1
ATOM 716 C CA . MET A 1 95 ? -9.071 -0.747 8.118 1.00 95.06 95 MET A CA 1
ATOM 717 C C . MET A 1 95 ? -10.216 -1.694 7.768 1.00 95.06 95 MET A C 1
ATOM 719 O O . MET A 1 95 ? -9.985 -2.872 7.529 1.00 95.06 95 MET A O 1
ATOM 723 N N . LEU A 1 96 ? -11.442 -1.185 7.730 1.00 95.19 96 LEU A N 1
ATOM 724 C CA . LEU A 1 96 ? -12.607 -1.928 7.266 1.00 95.19 96 LEU A CA 1
ATOM 725 C C . LEU A 1 96 ? -12.738 -1.760 5.754 1.00 95.19 96 LEU A C 1
ATOM 727 O O . LEU A 1 96 ? -12.731 -0.629 5.257 1.00 95.19 96 LEU A O 1
ATOM 731 N N . VAL A 1 97 ? -12.886 -2.863 5.033 1.00 94.44 97 VAL A N 1
ATOM 732 C CA . VAL A 1 97 ? -13.214 -2.847 3.609 1.00 94.44 97 VAL A CA 1
ATOM 733 C C . VAL A 1 97 ? -14.699 -2.519 3.456 1.00 94.44 97 VAL A C 1
ATOM 735 O O . VAL A 1 97 ? -15.560 -3.335 3.767 1.00 94.44 97 VAL A O 1
ATOM 738 N N . GLU A 1 98 ? -15.008 -1.304 3.000 1.00 92.31 98 GLU A N 1
ATOM 739 C CA . GLU A 1 98 ? -16.389 -0.876 2.735 1.00 92.31 98 GLU A CA 1
ATOM 740 C C . GLU A 1 98 ? -16.864 -1.321 1.345 1.00 92.31 98 GLU A C 1
ATOM 742 O O . GLU A 1 98 ? -18.057 -1.522 1.159 1.00 92.31 98 GLU A O 1
ATOM 747 N N . THR A 1 99 ? -15.954 -1.435 0.371 1.00 89.25 99 THR A N 1
ATOM 748 C CA . THR A 1 99 ? -16.278 -1.810 -1.020 1.00 89.25 99 THR A CA 1
ATOM 749 C C . THR A 1 99 ? -15.118 -2.558 -1.677 1.00 89.25 99 THR A C 1
ATOM 751 O O . THR A 1 99 ? -13.964 -2.182 -1.453 1.00 89.25 99 THR A O 1
ATOM 754 N N . CYS A 1 100 ? -15.408 -3.550 -2.522 1.00 86.38 100 CYS A N 1
ATOM 755 C CA . CYS A 1 100 ? -14.429 -4.277 -3.345 1.00 86.38 100 CYS A CA 1
ATOM 756 C C . CYS A 1 100 ? -14.901 -4.401 -4.800 1.00 86.38 100 CYS A C 1
ATOM 758 O O . CYS A 1 100 ? -16.094 -4.521 -5.064 1.00 86.38 100 CYS A O 1
ATOM 760 N N . GLY A 1 101 ? -13.960 -4.444 -5.745 1.00 75.44 101 GLY A N 1
ATOM 761 C CA . GLY A 1 101 ? -14.240 -4.805 -7.139 1.00 75.44 101 GLY A CA 1
ATOM 762 C C . GLY A 1 101 ? -14.221 -3.613 -8.101 1.00 75.44 101 GLY A C 1
ATOM 763 O O . GLY A 1 101 ? -13.423 -2.697 -7.898 1.00 75.44 101 GLY A O 1
ATOM 764 N N . PRO A 1 102 ? -15.040 -3.617 -9.176 1.00 77.50 102 PRO A N 1
ATOM 765 C CA . PRO A 1 102 ? -14.954 -2.630 -10.248 1.00 77.50 102 PRO A CA 1
ATOM 766 C C . PRO A 1 102 ? -15.278 -1.225 -9.737 1.00 77.50 102 PRO A C 1
ATOM 768 O O . PRO A 1 102 ? -16.430 -0.856 -9.509 1.00 77.50 102 PRO A O 1
ATOM 771 N N . MET A 1 103 ? -14.240 -0.408 -9.588 1.00 78.88 103 MET A N 1
ATOM 772 C CA . MET A 1 103 ? -14.347 0.987 -9.185 1.00 78.88 103 MET A CA 1
ATOM 773 C C . MET A 1 103 ? -13.991 1.905 -10.349 1.00 78.88 103 MET A C 1
ATOM 775 O O . MET A 1 103 ? -12.928 1.774 -10.953 1.00 78.88 103 MET A O 1
ATOM 779 N N . GLU A 1 104 ? -14.846 2.894 -10.622 1.00 68.88 104 GLU A N 1
ATOM 780 C CA . GLU A 1 104 ? -14.519 3.976 -11.555 1.00 68.88 104 GLU A CA 1
ATOM 781 C C . GLU A 1 104 ? -13.387 4.846 -10.988 1.00 68.88 104 GLU A C 1
ATOM 783 O O . GLU A 1 104 ? -13.492 5.409 -9.887 1.00 68.88 104 GLU A O 1
ATOM 788 N N . VAL A 1 105 ? -12.316 5.002 -11.764 1.00 67.81 105 VAL A N 1
ATOM 789 C CA . VAL A 1 105 ? -11.159 5.848 -11.460 1.00 67.81 105 VAL A CA 1
ATOM 790 C C . VAL A 1 105 ? -10.989 6.884 -12.568 1.00 67.81 105 VAL A C 1
ATOM 792 O O . VAL A 1 105 ? -11.139 6.580 -13.748 1.00 67.81 105 VAL A O 1
ATOM 795 N N . GLY A 1 106 ? -10.684 8.129 -12.197 1.00 57.12 106 GLY A N 1
ATOM 796 C CA . GLY A 1 106 ? -10.407 9.198 -13.164 1.00 57.12 106 GLY A CA 1
ATOM 797 C C . GLY A 1 106 ? -11.634 9.815 -13.843 1.00 57.12 106 GLY A C 1
ATOM 798 O O . GLY A 1 106 ? -11.458 10.652 -14.721 1.00 57.12 106 GLY A O 1
ATOM 799 N N . ALA A 1 107 ? -12.856 9.458 -13.431 1.00 55.91 107 ALA A N 1
ATOM 800 C CA . ALA A 1 107 ? -14.063 10.091 -13.953 1.00 55.91 107 ALA A CA 1
ATOM 801 C C . ALA A 1 107 ? -14.076 11.588 -13.599 1.00 55.91 107 ALA A C 1
ATOM 803 O O . ALA A 1 107 ? -14.138 11.966 -12.425 1.00 55.91 107 ALA A O 1
ATOM 804 N N . LEU A 1 108 ? -14.036 12.441 -14.622 1.00 46.47 108 LEU A N 1
ATOM 805 C CA . LEU A 1 108 ? -14.269 13.872 -14.475 1.00 46.47 108 LEU A CA 1
ATOM 806 C C . LEU A 1 108 ? -15.779 14.104 -14.381 1.00 46.47 108 LEU A C 1
ATOM 808 O O . LEU A 1 108 ? -16.546 13.758 -15.283 1.00 46.47 108 LEU A O 1
ATOM 812 N N . ALA A 1 109 ? -16.214 14.697 -13.273 1.00 47.12 109 ALA A N 1
ATOM 813 C CA . ALA A 1 109 ? -17.565 15.220 -13.149 1.00 47.12 109 ALA A CA 1
ATOM 814 C C . ALA A 1 109 ? -17.617 16.572 -13.871 1.00 47.12 109 ALA A C 1
ATOM 816 O O . ALA A 1 109 ? -17.142 17.580 -13.351 1.00 47.12 109 ALA A O 1
ATOM 817 N N . MET A 1 110 ? -18.169 16.591 -15.083 1.00 41.56 110 MET A N 1
ATOM 818 C CA . MET A 1 110 ? -18.390 17.824 -15.835 1.00 41.56 110 MET A CA 1
ATOM 819 C C . MET A 1 110 ? -19.798 18.331 -15.519 1.00 41.56 110 MET A C 1
ATOM 821 O O . MET A 1 110 ? -20.794 17.681 -15.839 1.00 41.56 110 MET A O 1
ATOM 825 N N . ALA A 1 111 ? -19.902 19.491 -14.873 1.00 40.38 111 ALA A N 1
ATOM 826 C CA . ALA A 1 111 ? -21.188 20.153 -14.689 1.00 40.38 111 ALA A CA 1
ATOM 827 C C . ALA A 1 111 ? -21.648 20.743 -16.032 1.00 40.38 111 ALA A C 1
ATOM 829 O O . ALA A 1 111 ? -21.005 21.640 -16.574 1.00 40.38 111 ALA A O 1
ATOM 830 N N . SER A 1 112 ? -22.754 20.235 -16.582 1.00 43.09 112 SER A N 1
ATOM 831 C CA . SER A 1 112 ? -23.418 20.814 -17.751 1.00 43.09 112 SER A CA 1
ATOM 832 C C . SER A 1 112 ? -24.569 21.702 -17.291 1.00 43.09 112 SER A C 1
ATOM 834 O O . SER A 1 112 ? -25.474 21.241 -16.593 1.00 43.09 112 SER A O 1
ATOM 836 N N . SER A 1 113 ? -24.581 22.957 -17.740 1.00 46.50 113 SER A N 1
ATOM 837 C CA . SER A 1 113 ? -25.665 23.914 -17.477 1.00 46.50 113 SER A CA 1
ATOM 838 C C . SER A 1 113 ? -27.020 23.498 -18.069 1.00 46.50 113 SER A C 1
ATOM 840 O O . SER A 1 113 ? -28.037 24.067 -17.690 1.00 46.50 113 SER A O 1
ATOM 842 N N . ALA A 1 114 ? -27.056 22.497 -18.960 1.00 50.28 114 ALA A N 1
ATOM 843 C CA . ALA A 1 114 ? -28.273 22.039 -19.634 1.00 50.28 114 ALA A CA 1
ATOM 844 C C . ALA A 1 114 ? -28.787 20.660 -19.170 1.00 50.28 114 ALA A C 1
ATOM 846 O O . ALA A 1 114 ? -29.936 20.329 -19.450 1.00 50.28 114 ALA A O 1
ATOM 847 N N . ARG A 1 115 ? -27.961 19.825 -18.513 1.00 43.53 115 ARG A N 1
ATOM 848 C CA . ARG A 1 115 ? -28.323 18.430 -18.158 1.00 43.53 115 ARG A CA 1
ATOM 849 C C . ARG A 1 115 ? -27.871 17.962 -16.765 1.00 43.53 115 ARG A C 1
ATOM 851 O O . ARG A 1 115 ? -28.029 16.787 -16.449 1.00 43.53 115 ARG A O 1
ATOM 858 N N . GLY A 1 116 ? -27.332 18.846 -15.924 1.00 54.34 116 GLY A N 1
ATOM 859 C CA . GLY A 1 116 ? -26.780 18.472 -14.617 1.00 54.34 116 GLY A CA 1
ATOM 860 C C . GLY A 1 116 ? -25.349 17.926 -14.706 1.00 54.34 116 GLY A C 1
ATOM 861 O O . GLY A 1 116 ? -24.643 18.147 -15.692 1.00 54.34 116 GLY A O 1
ATOM 862 N N . ILE A 1 117 ? -24.884 17.257 -13.647 1.00 48.16 117 ILE A N 1
ATOM 863 C CA . ILE A 1 117 ? -23.533 16.675 -13.589 1.00 48.16 117 ILE A CA 1
ATOM 864 C C . ILE A 1 117 ? -23.476 15.458 -14.518 1.00 48.16 117 ILE A C 1
ATOM 866 O O . ILE A 1 117 ? -24.101 14.435 -14.246 1.00 48.16 117 ILE A O 1
ATOM 870 N N . VAL A 1 118 ? -22.699 15.555 -15.596 1.00 47.41 118 VAL A N 1
ATOM 871 C CA . VAL A 1 118 ? -22.410 14.440 -16.500 1.00 47.41 118 VAL A CA 1
ATOM 872 C C . VAL A 1 118 ? -21.050 13.870 -16.108 1.00 47.41 118 VAL A C 1
ATOM 874 O O . VAL A 1 118 ? -20.028 14.555 -16.189 1.00 47.41 118 VAL A O 1
ATOM 877 N N . LYS A 1 119 ? -21.023 12.611 -15.662 1.00 49.53 119 LYS A N 1
ATOM 878 C CA . LYS A 1 119 ? -19.769 11.866 -15.509 1.00 49.53 119 LYS A CA 1
ATOM 879 C C . LYS A 1 119 ? -19.249 11.523 -16.903 1.00 49.53 119 LYS A C 1
ATOM 881 O O . LYS A 1 119 ? -19.907 10.788 -17.635 1.00 49.53 119 LYS A O 1
ATOM 886 N N . VAL A 1 120 ?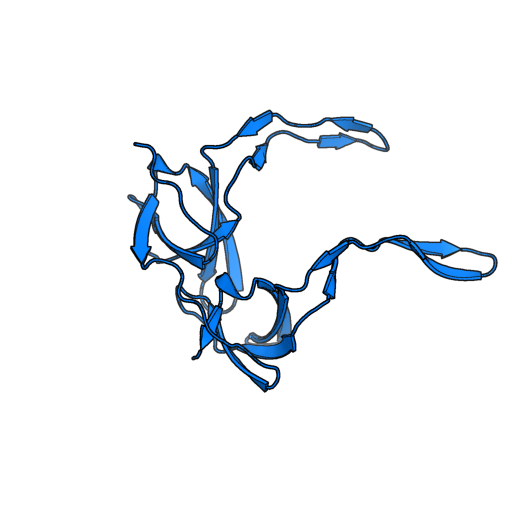 -18.091 12.058 -17.273 1.00 45.59 120 VAL A N 1
ATOM 887 C CA . VAL A 1 120 ? -17.437 11.736 -18.546 1.00 45.5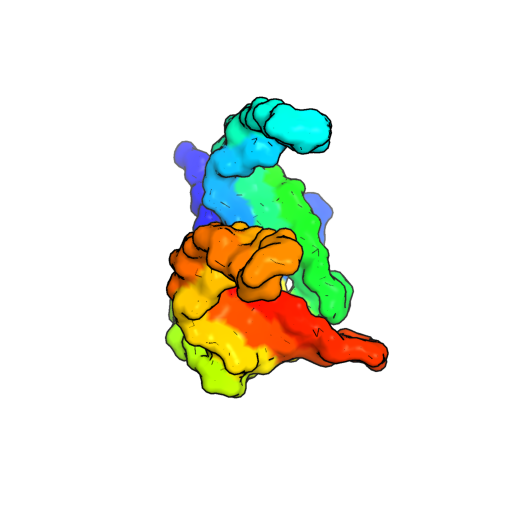9 120 VAL A CA 1
ATOM 888 C C . VAL A 1 120 ? -16.292 10.775 -18.249 1.00 45.59 120 VAL A C 1
ATOM 890 O O . VAL A 1 120 ? -15.346 11.163 -17.572 1.00 45.59 120 VAL A O 1
ATOM 893 N N . GLY A 1 121 ? -16.431 9.535 -18.733 1.00 52.28 121 GLY A N 1
ATOM 894 C CA . GLY A 1 121 ? -15.380 8.520 -18.887 1.00 52.28 121 GLY A CA 1
ATOM 895 C C . GLY A 1 121 ? -14.410 8.346 -17.713 1.00 52.28 121 GLY A C 1
ATOM 896 O O . GLY A 1 121 ? -13.432 9.078 -17.602 1.00 52.28 121 GLY A O 1
ATOM 897 N N . GLY A 1 122 ? -14.631 7.322 -16.889 1.00 57.06 122 GLY A N 1
ATOM 898 C CA . GLY A 1 122 ? -13.615 6.773 -15.987 1.00 57.06 122 GLY A CA 1
ATOM 899 C C . GLY A 1 122 ? -13.089 5.434 -16.505 1.00 57.06 122 GLY A C 1
ATOM 900 O O . GLY A 1 122 ? -13.776 4.750 -17.261 1.00 57.06 122 GLY A O 1
ATOM 901 N N . SER A 1 123 ? -11.885 5.048 -16.087 1.00 68.62 123 SER A N 1
ATOM 902 C CA . SER A 1 123 ? -11.408 3.675 -16.272 1.00 68.62 123 SER A CA 1
ATOM 903 C C . SER A 1 123 ? -11.889 2.828 -15.098 1.00 68.62 123 SER A C 1
ATOM 905 O O . SER A 1 123 ? -11.814 3.272 -13.948 1.00 68.62 123 SER A O 1
ATOM 907 N N . ILE A 1 124 ? -12.405 1.634 -15.370 1.00 73.56 124 ILE A N 1
ATOM 908 C CA . ILE A 1 124 ? -12.827 0.701 -14.324 1.00 73.56 124 ILE A CA 1
ATOM 909 C C . ILE A 1 124 ? -11.601 -0.092 -13.883 1.00 73.56 124 ILE A C 1
ATOM 911 O O . ILE A 1 124 ? -10.905 -0.677 -14.710 1.00 73.56 124 ILE A O 1
ATOM 915 N N . ARG A 1 125 ? -11.334 -0.102 -12.577 1.00 76.00 125 ARG A N 1
ATOM 916 C CA . ARG A 1 125 ? -10.327 -0.971 -11.965 1.00 76.00 125 ARG A CA 1
ATOM 917 C C . ARG A 1 125 ? -11.009 -1.997 -11.084 1.00 76.00 125 ARG A C 1
ATOM 919 O O . ARG A 1 125 ? -11.744 -1.612 -10.184 1.00 76.00 125 ARG A O 1
ATOM 926 N N . GLU A 1 126 ? -10.757 -3.272 -11.343 1.00 80.31 126 GLU A N 1
ATOM 927 C CA . GLU A 1 126 ? -11.331 -4.388 -10.576 1.00 80.31 126 GLU A CA 1
ATOM 928 C C . GLU A 1 126 ? -10.491 -4.760 -9.350 1.00 80.31 126 GLU A C 1
ATOM 930 O O . GLU A 1 126 ? -10.953 -5.460 -8.457 1.00 80.31 126 GLU A O 1
ATOM 935 N N . ASP A 1 127 ? -9.263 -4.253 -9.286 1.00 84.12 127 ASP A N 1
ATOM 936 C CA . ASP A 1 127 ? -8.259 -4.595 -8.287 1.00 84.12 127 ASP A CA 1
ATOM 937 C C . ASP A 1 127 ? -8.185 -3.582 -7.136 1.00 84.12 127 ASP A C 1
ATOM 939 O O . ASP A 1 127 ? -7.146 -3.447 -6.487 1.00 84.12 127 ASP A O 1
ATOM 943 N N . LEU A 1 128 ? -9.275 -2.850 -6.881 1.00 87.38 128 LEU A N 1
ATOM 944 C CA . LEU A 1 128 ? -9.351 -1.842 -5.828 1.00 87.38 128 LEU A CA 1
ATOM 945 C C . LEU A 1 128 ? -10.302 -2.245 -4.696 1.00 87.38 128 LEU A C 1
ATOM 947 O O . LEU A 1 128 ? -11.390 -2.774 -4.917 1.00 87.38 128 LEU A O 1
ATOM 951 N N . ALA A 1 129 ? -9.904 -1.886 -3.477 1.00 88.81 129 ALA A N 1
ATOM 952 C CA . ALA A 1 129 ? -10.735 -1.898 -2.281 1.00 88.81 129 ALA A CA 1
ATOM 953 C C . ALA A 1 129 ? -10.846 -0.488 -1.694 1.00 88.81 129 ALA A C 1
ATOM 955 O O . ALA A 1 129 ? -9.856 0.235 -1.551 1.00 88.81 129 ALA A O 1
ATOM 956 N N . GLY A 1 130 ? -12.060 -0.088 -1.333 1.00 90.81 130 GLY A N 1
ATOM 957 C CA . GLY A 1 130 ? -12.337 1.123 -0.578 1.00 90.81 130 GLY A CA 1
ATOM 958 C C . GLY A 1 130 ? -12.238 0.806 0.903 1.00 90.81 130 GLY A C 1
ATOM 959 O O . GLY A 1 130 ? -13.109 0.131 1.446 1.00 90.81 130 GLY A O 1
ATOM 960 N N . CYS A 1 131 ? -11.189 1.296 1.555 1.00 91.62 131 CYS A N 1
ATOM 961 C CA . CYS A 1 131 ? -10.938 1.027 2.963 1.00 91.62 131 CYS A CA 1
ATOM 962 C C . CYS A 1 131 ? -11.200 2.271 3.809 1.00 91.62 131 CYS A C 1
ATOM 964 O O . CYS A 1 131 ? -10.848 3.397 3.436 1.00 91.62 131 CYS A O 1
ATOM 966 N N . LYS A 1 132 ? -11.778 2.043 4.986 1.00 93.50 132 LYS A N 1
ATOM 967 C CA . LYS A 1 132 ? -12.065 3.056 5.993 1.00 93.50 132 LYS A CA 1
ATOM 968 C C . LYS A 1 132 ? -11.323 2.742 7.280 1.00 93.50 132 LYS A C 1
ATOM 970 O O . LYS A 1 132 ? -11.356 1.613 7.756 1.00 93.50 132 LYS A O 1
ATOM 975 N N . TRP A 1 133 ? -10.708 3.748 7.886 1.00 92.81 133 TRP A N 1
ATOM 976 C CA . TRP A 1 133 ? -10.098 3.614 9.207 1.00 92.81 133 TRP A CA 1
ATOM 977 C C . TRP A 1 133 ? -10.358 4.846 10.062 1.00 92.81 133 TRP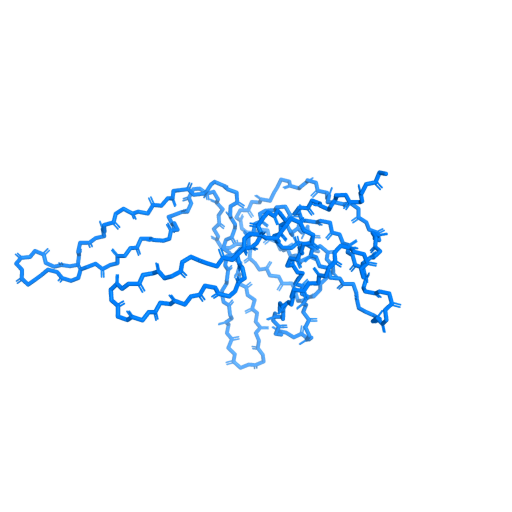 A C 1
ATOM 979 O O . TRP A 1 133 ? -10.721 5.919 9.574 1.00 92.81 133 TRP A O 1
ATOM 989 N N . GLU A 1 134 ? -10.210 4.685 11.372 1.00 87.69 134 GLU A N 1
ATOM 990 C CA . GLU A 1 134 ? -10.392 5.777 12.319 1.00 87.69 134 GLU A CA 1
ATOM 991 C C . GLU A 1 134 ? -9.068 6.462 12.623 1.00 87.69 134 GLU A C 1
ATOM 993 O O . GLU A 1 134 ? -8.171 5.869 13.230 1.00 87.69 134 GLU A O 1
ATOM 998 N N . ASN A 1 135 ? -8.978 7.747 12.289 1.00 79.19 135 ASN A N 1
ATOM 999 C CA . ASN A 1 135 ? -7.981 8.665 12.817 1.00 79.19 135 ASN A CA 1
ATOM 1000 C C . ASN A 1 135 ? -8.542 9.393 14.057 1.00 79.19 135 ASN A C 1
ATOM 1002 O O . ASN A 1 135 ? -9.753 9.487 14.222 1.00 79.19 135 ASN A O 1
ATOM 1006 N N . ARG A 1 136 ? -7.679 9.884 14.961 1.00 68.38 136 ARG A N 1
ATOM 1007 C CA . ARG A 1 136 ? -8.021 10.370 16.323 1.00 68.38 136 ARG A CA 1
ATOM 1008 C C . ARG A 1 136 ? -9.240 11.299 16.415 1.00 68.38 136 ARG A C 1
ATOM 1010 O O . ARG A 1 136 ? -9.850 11.369 17.471 1.00 68.38 136 ARG A O 1
ATOM 1017 N N . THR A 1 137 ? -9.567 12.023 15.352 1.00 72.12 137 THR A N 1
ATOM 1018 C CA . THR A 1 137 ? -10.684 12.975 15.322 1.00 72.12 137 THR A CA 1
ATOM 1019 C C . THR A 1 137 ? -11.648 12.760 14.159 1.00 72.12 137 THR A C 1
ATOM 1021 O O . THR A 1 137 ? -12.680 13.426 14.110 1.00 72.12 137 THR A O 1
ATOM 1024 N N . LYS A 1 138 ? -11.324 11.884 13.198 1.00 82.06 138 LYS A N 1
ATOM 1025 C CA . LYS A 1 138 ? -12.082 11.713 11.951 1.00 82.06 138 LYS A CA 1
ATOM 1026 C C . LYS A 1 138 ? -11.903 10.311 11.391 1.00 82.06 138 LYS A C 1
ATOM 1028 O O . LYS A 1 138 ? -10.830 9.725 11.487 1.00 82.06 138 LYS A O 1
ATOM 1033 N N . SER A 1 139 ? -12.937 9.808 10.731 1.00 84.50 139 SER A N 1
ATOM 1034 C CA . SER A 1 139 ? -12.790 8.640 9.875 1.00 84.50 139 SER A CA 1
ATOM 1035 C C . SER A 1 139 ? -12.184 9.052 8.534 1.00 84.50 139 SER A C 1
ATOM 1037 O O . SER A 1 139 ? -12.660 9.991 7.895 1.00 84.50 139 SER A O 1
ATOM 1039 N N . GLU A 1 140 ? -11.136 8.346 8.125 1.00 87.44 140 GLU A N 1
ATOM 1040 C CA . GLU A 1 140 ? -10.515 8.484 6.814 1.00 87.44 140 GLU A CA 1
ATOM 1041 C C . GLU A 1 140 ? -10.963 7.345 5.903 1.00 87.44 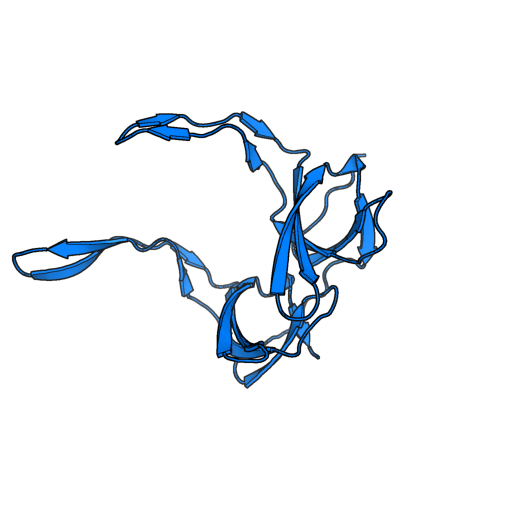140 GLU A C 1
ATOM 1043 O O . GLU A 1 140 ? -11.235 6.230 6.351 1.00 87.44 140 GLU A O 1
ATOM 1048 N N . ARG A 1 141 ? -11.062 7.655 4.611 1.00 88.94 141 ARG A N 1
ATOM 1049 C CA . ARG A 1 141 ? -11.407 6.710 3.552 1.00 88.94 141 ARG A CA 1
ATOM 1050 C C . ARG A 1 141 ? -10.421 6.866 2.418 1.00 88.94 141 ARG A C 1
ATOM 1052 O O . ARG A 1 141 ? -10.150 7.988 1.987 1.00 88.94 141 ARG A O 1
ATOM 1059 N N . LYS A 1 142 ? -9.917 5.752 1.904 1.00 89.94 142 LYS A N 1
ATOM 1060 C CA . LYS A 1 142 ? -9.054 5.747 0.724 1.00 89.94 142 LYS A CA 1
ATOM 1061 C C . LYS A 1 142 ? -9.202 4.434 -0.026 1.00 89.94 142 LYS A C 1
ATOM 1063 O O . LYS A 1 142 ? -9.565 3.415 0.550 1.00 89.94 142 LYS A O 1
ATOM 1068 N N . ARG A 1 143 ? -8.938 4.483 -1.328 1.00 89.25 143 ARG A N 1
ATOM 1069 C CA . ARG A 1 143 ? -8.875 3.296 -2.177 1.00 89.25 143 ARG A CA 1
ATOM 1070 C C . ARG A 1 143 ? -7.454 2.745 -2.187 1.00 89.25 143 ARG A C 1
ATOM 1072 O O . ARG A 1 143 ? -6.500 3.515 -2.321 1.00 89.25 143 ARG A O 1
ATOM 1079 N N . PHE A 1 144 ? -7.342 1.435 -2.062 1.00 89.06 144 PHE A N 1
ATOM 1080 C CA . PHE A 1 144 ? -6.097 0.677 -2.047 1.00 89.06 144 PHE A CA 1
ATOM 1081 C C . PHE A 1 144 ? -6.164 -0.393 -3.133 1.00 89.06 144 PHE A C 1
ATOM 1083 O O . PHE A 1 144 ? -7.247 -0.888 -3.433 1.00 89.06 144 PHE A O 1
ATOM 1090 N N . GLN A 1 145 ? -5.021 -0.748 -3.717 1.00 88.56 145 GLN A N 1
ATOM 1091 C CA . GLN A 1 145 ? -4.940 -1.944 -4.556 1.00 88.56 145 GLN A CA 1
ATOM 1092 C C . GLN A 1 145 ? -5.043 -3.186 -3.668 1.00 88.56 145 GLN A C 1
ATOM 1094 O O . GLN A 1 145 ? -4.450 -3.210 -2.592 1.00 88.56 145 GLN A O 1
ATOM 1099 N N . LEU A 1 146 ? -5.764 -4.217 -4.101 1.00 88.19 146 LEU A N 1
ATOM 1100 C CA . LEU A 1 146 ? -5.925 -5.444 -3.310 1.00 88.19 146 LEU A CA 1
ATOM 1101 C C . LEU A 1 146 ? -4.568 -6.070 -2.959 1.00 88.19 146 LEU A C 1
ATOM 1103 O O . LEU A 1 146 ? -4.355 -6.475 -1.822 1.00 88.19 146 LEU A O 1
ATOM 1107 N N . ALA A 1 147 ? -3.616 -6.023 -3.893 1.00 88.50 147 ALA A N 1
ATOM 1108 C CA . ALA A 1 147 ? -2.260 -6.532 -3.701 1.00 88.50 147 ALA A CA 1
ATOM 1109 C C . ALA A 1 147 ? -1.471 -5.838 -2.573 1.00 88.50 147 ALA A C 1
ATOM 1111 O O . ALA A 1 147 ? -0.537 -6.427 -2.043 1.00 88.50 147 ALA A O 1
ATOM 1112 N N . VAL A 1 148 ? -1.816 -4.601 -2.181 1.00 91.25 148 VAL A N 1
ATOM 1113 C CA . VAL A 1 148 ? -1.108 -3.893 -1.091 1.00 91.25 148 VAL A CA 1
ATOM 1114 C C . VAL A 1 148 ? -1.687 -4.174 0.293 1.00 91.25 148 VAL A C 1
ATOM 1116 O O . VAL A 1 148 ? -1.189 -3.640 1.290 1.00 91.25 148 VAL A O 1
ATOM 1119 N N . LEU A 1 149 ? -2.757 -4.962 0.364 1.00 92.44 149 LEU A N 1
ATOM 1120 C CA . LEU A 1 149 ? -3.499 -5.237 1.581 1.00 92.44 149 LEU A CA 1
ATOM 1121 C C . LEU A 1 149 ? -3.267 -6.671 2.055 1.00 92.44 149 LEU A C 1
ATOM 1123 O O . LEU A 1 149 ? -3.082 -7.588 1.264 1.00 92.44 149 LEU A O 1
ATOM 1127 N N . LYS A 1 150 ? -3.348 -6.856 3.370 1.00 93.69 150 LYS A N 1
ATOM 1128 C CA . LYS A 1 150 ? -3.399 -8.163 4.026 1.00 93.69 150 LYS A CA 1
ATOM 1129 C C . LYS A 1 150 ? -4.521 -8.200 5.052 1.00 93.69 150 LYS A C 1
ATOM 1131 O O . LYS A 1 150 ? -4.906 -7.154 5.579 1.00 93.69 150 LYS A O 1
ATOM 1136 N N . LEU A 1 151 ? -5.005 -9.393 5.373 1.00 92.06 151 LEU A N 1
ATOM 1137 C CA . LEU A 1 151 ? -5.946 -9.593 6.479 1.00 92.06 151 LEU A CA 1
ATOM 1138 C C . LEU A 1 151 ? -5.261 -9.284 7.827 1.00 92.06 151 LEU A C 1
ATOM 1140 O O . LEU A 1 151 ? -4.067 -9.551 7.996 1.00 92.06 151 LEU A O 1
ATOM 1144 N N . ALA A 1 152 ? -6.000 -8.657 8.749 1.00 85.69 152 ALA A N 1
ATOM 1145 C CA . ALA A 1 152 ? -5.482 -8.068 9.993 1.00 85.69 152 ALA A CA 1
ATOM 1146 C C . ALA A 1 152 ? -5.869 -8.805 11.281 1.00 85.69 152 ALA A C 1
ATOM 1148 O O . ALA A 1 152 ? -6.785 -9.647 11.263 1.00 85.69 152 ALA A O 1
#

Radius of gyration: 17.57 Å; chains: 1; bounding box: 48×39×38 Å

Sequence (152 aa):
MGINFNVGDVVRSKIGDHDMTVWDAGPIEVGGAAIGTKVMRGTMRDDLVICAWFAGKKLETKRFSVNELILIRSAEHHDIREGDVVQLASGGPKMLVETCGPMEVGALAMASSARGIVKVGGSIREDLAGCKWENRTKSERKRFQLAVLKLA

Organism: NCBI:txid1628086